Protein AF-A0A4Y7PDM1-F1 (afdb_monomer_lite)

InterPro domains:
  IPR001499 GPCR fungal pheromone mating factor, STE3 [PF02076] (1-68)
  IPR001499 GPCR fungal pheromone mating factor, STE3 [PR00899] (10-25)
  IPR001499 GPCR fungal pheromone mating factor, STE3 [PR00899] (42-58)
  IPR001499 GPCR fungal pheromone mating factor, STE3 [PR00899] (58-68)
  IPR001499 GPCR fungal pheromone mating factor, STE3 [PTHR28097] (1-66)

Radius of gyration: 16.31 Å; chains: 1; bounding box: 42×18×41 Å

Foldseek 3Di:
DVLVVQQVVLVVVLVVLVVVVCVVCVVHPDCPDPPSVVVSVVSVVVSVPSNVVSVVVVVVVVCVVVVD

Secondary structure (DSSP, 8-state):
-HHHHHHHHHHHHHHHHHHHHHHHTTT--S-S-HHHHHHHHHHHHHHHHHHHHHHHHHHHHHHHHHT-

Sequence (68 aa):
NTGIILYSLWVSIACLNQFINSVIWHNNALNSAPVWCDISTRLIVGISVAIPASSLCIVRRLYHICSM

pLDDT: mean 87.82, std 9.47, range [59.28, 95.38]

Organism: NCBI:txid50990

Structure (mmCIF, N/CA/C/O backbone):
data_AF-A0A4Y7PDM1-F1
#
_entry.id   AF-A0A4Y7PDM1-F1
#
loop_
_atom_site.group_PDB
_atom_site.id
_atom_site.type_symbol
_atom_site.label_atom_id
_atom_site.label_alt_id
_atom_site.label_comp_id
_atom_site.label_asym_id
_atom_site.label_entity_id
_atom_site.label_seq_id
_atom_site.pdbx_PDB_ins_code
_atom_site.Cartn_x
_atom_site.Cartn_y
_atom_site.Cartn_z
_atom_site.occupancy
_atom_site.B_iso_or_equiv
_atom_site.auth_seq_id
_atom_site.auth_comp_id
_atom_site.auth_asym_id
_atom_site.auth_atom_id
_atom_site.pdbx_PDB_model_num
ATOM 1 N N . ASN A 1 1 ? -13.343 -8.100 9.757 1.00 77.06 1 ASN A N 1
ATOM 2 C CA . ASN A 1 1 ? -11.932 -8.519 9.604 1.00 77.06 1 ASN A CA 1
ATOM 3 C C . ASN A 1 1 ? -11.162 -7.504 8.749 1.00 77.06 1 ASN A C 1
ATOM 5 O O . ASN A 1 1 ? -10.386 -7.870 7.886 1.00 77.06 1 ASN A O 1
ATOM 9 N N . THR A 1 2 ? -11.408 -6.206 8.939 1.00 85.50 2 THR A N 1
ATOM 10 C CA . THR A 1 2 ? -10.932 -5.191 7.985 1.00 85.50 2 THR A CA 1
ATOM 11 C C . THR A 1 2 ? -9.508 -4.742 8.304 1.00 85.50 2 THR A C 1
ATOM 13 O O . THR A 1 2 ? -8.698 -4.611 7.398 1.00 85.50 2 THR A O 1
ATOM 16 N N . GLY A 1 3 ? -9.165 -4.600 9.592 1.00 88.00 3 GLY A N 1
ATOM 17 C CA . GLY A 1 3 ? -7.823 -4.179 10.018 1.00 88.00 3 GLY A CA 1
ATOM 18 C C . GLY A 1 3 ? -6.706 -5.132 9.581 1.00 88.00 3 GLY A C 1
ATOM 19 O O . GLY A 1 3 ? -5.651 -4.671 9.170 1.00 88.00 3 GLY A O 1
ATOM 20 N N . ILE A 1 4 ? -6.950 -6.447 9.596 1.00 91.50 4 ILE A N 1
ATOM 21 C CA . ILE A 1 4 ? -5.956 -7.456 9.191 1.00 91.50 4 ILE A CA 1
ATOM 22 C C . ILE A 1 4 ? -5.747 -7.444 7.673 1.00 91.50 4 ILE A C 1
ATOM 24 O O . ILE A 1 4 ? -4.608 -7.503 7.226 1.00 91.50 4 ILE A O 1
ATOM 28 N N . ILE A 1 5 ? -6.824 -7.317 6.887 1.00 92.88 5 ILE A N 1
ATOM 29 C CA . ILE A 1 5 ? -6.744 -7.232 5.419 1.00 92.88 5 ILE A CA 1
ATOM 30 C C . ILE A 1 5 ? -5.991 -5.967 4.999 1.00 92.88 5 ILE A C 1
ATOM 32 O O . ILE A 1 5 ? -5.114 -6.022 4.146 1.00 92.88 5 ILE A O 1
ATOM 36 N N . LEU A 1 6 ? -6.299 -4.824 5.618 1.00 92.31 6 LEU A N 1
ATOM 37 C CA . LEU A 1 6 ? -5.571 -3.583 5.358 1.00 92.31 6 LEU A CA 1
ATOM 38 C C . LEU A 1 6 ? -4.093 -3.731 5.737 1.00 92.31 6 LEU A C 1
ATOM 40 O O . LEU A 1 6 ? -3.224 -3.375 4.946 1.00 92.31 6 LEU A O 1
ATOM 44 N N . TYR A 1 7 ? -3.805 -4.314 6.901 1.00 94.00 7 TYR A N 1
ATOM 45 C CA . TYR A 1 7 ? -2.436 -4.545 7.351 1.00 94.00 7 TYR A CA 1
ATOM 46 C C . TYR A 1 7 ? -1.642 -5.425 6.375 1.00 94.00 7 TYR A C 1
ATOM 48 O O . TYR A 1 7 ? -0.544 -5.042 5.975 1.00 94.00 7 TYR A O 1
ATOM 56 N N . SER A 1 8 ? -2.191 -6.566 5.945 1.00 94.06 8 SER A N 1
ATOM 57 C CA . SER A 1 8 ? -1.497 -7.465 5.018 1.00 94.06 8 SER A CA 1
ATOM 58 C C . SER A 1 8 ? -1.264 -6.818 3.654 1.00 94.06 8 SER A C 1
ATOM 60 O O . SER A 1 8 ? -0.156 -6.914 3.135 1.00 94.06 8 SER A O 1
ATOM 62 N N . LEU A 1 9 ? -2.250 -6.097 3.110 1.00 94.81 9 LEU A N 1
ATOM 63 C CA . LEU A 1 9 ? -2.108 -5.375 1.842 1.00 94.81 9 LEU A CA 1
ATOM 64 C C . LEU A 1 9 ? -0.994 -4.322 1.905 1.00 94.81 9 LEU A C 1
ATOM 66 O O . LEU A 1 9 ? -0.128 -4.291 1.031 1.00 94.81 9 LEU A O 1
ATOM 70 N N . TRP A 1 10 ? -0.978 -3.489 2.950 1.00 94.00 10 TRP A N 1
ATOM 71 C CA . TRP A 1 10 ? 0.043 -2.448 3.108 1.00 94.00 10 TRP A CA 1
ATOM 72 C C . TRP A 1 10 ? 1.444 -3.028 3.309 1.00 94.00 10 TRP A C 1
ATOM 74 O O . TRP A 1 10 ? 2.405 -2.514 2.732 1.00 94.00 10 TRP A O 1
ATOM 84 N N . VAL A 1 11 ? 1.566 -4.125 4.059 1.00 94.88 11 VAL A N 1
ATOM 85 C CA . VAL A 1 11 ? 2.838 -4.842 4.226 1.00 94.88 11 VAL A CA 1
ATOM 86 C C . VAL A 1 11 ? 3.303 -5.462 2.906 1.00 94.88 11 VAL A C 1
ATOM 88 O O . VAL A 1 11 ? 4.472 -5.322 2.554 1.00 94.88 11 VAL A O 1
ATOM 91 N N . SER A 1 12 ? 2.411 -6.079 2.124 1.00 95.31 12 SER A N 1
ATOM 92 C CA . SER A 1 12 ? 2.768 -6.628 0.809 1.00 95.31 12 SER A CA 1
ATOM 93 C C . SER A 1 12 ? 3.281 -5.551 -0.150 1.00 95.31 12 SER A C 1
ATOM 95 O O . SER A 1 12 ? 4.277 -5.774 -0.838 1.00 95.31 12 SER A O 1
ATOM 97 N N . ILE A 1 13 ? 2.660 -4.366 -0.160 1.00 94.81 13 ILE A N 1
ATOM 98 C CA . ILE A 1 13 ? 3.115 -3.220 -0.966 1.00 94.81 13 ILE A CA 1
ATOM 99 C C . ILE A 1 13 ? 4.507 -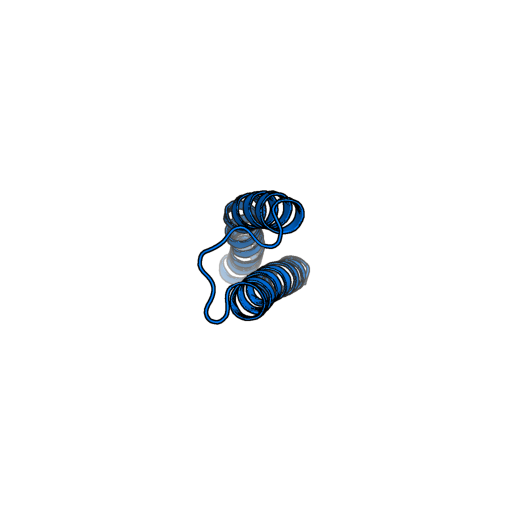2.753 -0.513 1.00 94.81 13 ILE A C 1
ATOM 101 O O . ILE A 1 13 ? 5.364 -2.469 -1.353 1.00 94.81 13 ILE A O 1
ATOM 105 N N . ALA A 1 14 ? 4.762 -2.715 0.798 1.00 94.25 14 ALA A N 1
ATOM 106 C CA . ALA A 1 14 ? 6.067 -2.354 1.347 1.00 94.25 14 ALA A CA 1
ATOM 107 C C . ALA A 1 14 ? 7.169 -3.340 0.926 1.00 94.25 14 ALA A C 1
ATOM 109 O O . ALA A 1 14 ? 8.235 -2.925 0.466 1.00 94.25 14 ALA A O 1
ATOM 110 N N . CYS A 1 15 ? 6.901 -4.644 1.024 1.00 94.12 15 CYS A N 1
ATOM 111 C CA . CYS A 1 15 ? 7.833 -5.684 0.589 1.00 94.12 15 CYS A CA 1
ATOM 112 C C . CYS A 1 15 ? 8.092 -5.630 -0.921 1.00 94.12 15 CYS A C 1
ATOM 114 O O . CYS A 1 15 ? 9.239 -5.765 -1.345 1.00 94.12 15 CYS A O 1
ATOM 116 N N . LEU A 1 16 ? 7.057 -5.387 -1.732 1.00 94.44 16 LEU A N 1
ATOM 117 C CA . LEU A 1 16 ? 7.204 -5.240 -3.180 1.00 94.44 16 LEU A CA 1
ATOM 118 C C . LEU A 1 16 ? 8.085 -4.037 -3.539 1.00 94.44 16 LEU A C 1
ATOM 120 O O . LEU A 1 16 ? 8.944 -4.140 -4.411 1.00 94.44 16 LEU A O 1
ATOM 124 N N . ASN A 1 17 ? 7.911 -2.912 -2.844 1.00 91.88 17 ASN A N 1
ATOM 125 C CA . ASN A 1 17 ? 8.748 -1.731 -3.031 1.00 91.88 17 ASN A CA 1
ATOM 126 C C . ASN A 1 17 ? 10.232 -2.052 -2.772 1.00 91.88 17 ASN A C 1
ATOM 128 O O . ASN A 1 17 ? 11.078 -1.787 -3.628 1.00 91.88 17 ASN A O 1
ATOM 132 N N . GLN A 1 18 ? 10.534 -2.698 -1.641 1.00 90.88 18 GLN A N 1
ATOM 133 C CA . GLN A 1 18 ? 11.897 -3.114 -1.298 1.00 90.88 18 GLN A CA 1
ATOM 1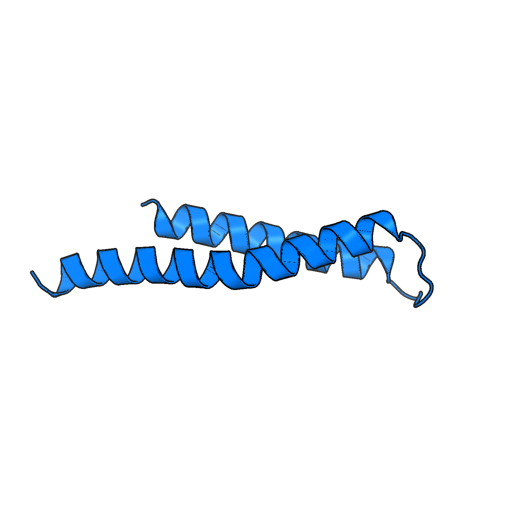34 C C . GLN A 1 18 ? 12.476 -4.112 -2.308 1.00 90.88 18 GLN A C 1
ATOM 136 O O . GLN A 1 18 ? 13.641 -3.996 -2.685 1.00 90.88 18 GLN A O 1
ATOM 141 N N . PHE A 1 19 ? 11.660 -5.052 -2.794 1.00 91.06 19 PHE A N 1
ATOM 142 C CA . PHE A 1 19 ? 12.065 -5.999 -3.831 1.00 91.06 19 PHE A CA 1
ATOM 143 C C . PHE A 1 19 ? 12.480 -5.278 -5.116 1.00 91.06 19 PHE A C 1
ATOM 145 O O . PHE A 1 19 ? 13.583 -5.489 -5.616 1.00 91.06 19 PHE A O 1
ATOM 152 N N . ILE A 1 20 ? 11.640 -4.372 -5.618 1.00 89.44 20 ILE A N 1
ATOM 153 C CA . ILE A 1 20 ? 11.930 -3.629 -6.848 1.00 89.44 20 ILE A CA 1
ATOM 154 C C . ILE A 1 20 ? 13.164 -2.738 -6.662 1.00 89.44 20 ILE A C 1
ATOM 156 O O . ILE A 1 20 ? 14.018 -2.682 -7.546 1.00 89.44 20 ILE A O 1
ATOM 160 N N . ASN A 1 21 ? 13.308 -2.102 -5.496 1.00 87.56 21 ASN A N 1
ATOM 161 C CA . ASN A 1 21 ? 14.505 -1.334 -5.168 1.00 87.56 21 ASN A CA 1
ATOM 162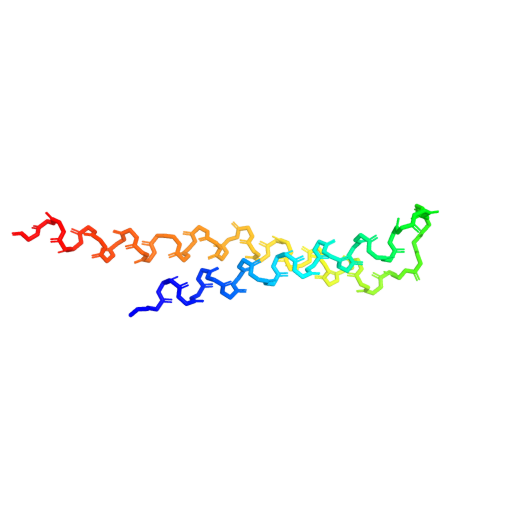 C C . ASN A 1 21 ? 15.768 -2.210 -5.212 1.00 87.56 21 ASN A C 1
ATOM 164 O O . ASN A 1 21 ? 16.764 -1.820 -5.813 1.00 87.56 21 ASN A O 1
ATOM 168 N N . SER A 1 22 ? 15.713 -3.420 -4.648 1.00 87.00 22 SER A N 1
ATOM 169 C CA . SER A 1 22 ? 16.840 -4.355 -4.684 1.00 87.00 22 SER A CA 1
ATOM 170 C C . SER A 1 22 ? 17.170 -4.854 -6.093 1.00 87.00 22 SER A C 1
ATOM 172 O O . SER A 1 22 ? 18.334 -5.152 -6.342 1.00 87.00 22 SER A O 1
ATOM 174 N N . VAL A 1 23 ? 16.181 -4.978 -6.987 1.00 87.25 23 VAL A N 1
ATOM 175 C CA . VAL A 1 23 ? 16.387 -5.394 -8.386 1.00 87.25 23 VAL A CA 1
ATOM 176 C C . VAL A 1 23 ? 17.011 -4.266 -9.209 1.00 87.25 23 VAL A C 1
ATOM 178 O O . VAL A 1 23 ? 17.983 -4.498 -9.920 1.00 87.25 23 VAL A O 1
ATOM 181 N N . ILE A 1 24 ? 16.480 -3.043 -9.111 1.00 83.00 24 ILE A N 1
ATOM 182 C CA . ILE A 1 24 ? 16.927 -1.912 -9.942 1.00 83.00 24 ILE A CA 1
ATOM 183 C C . ILE A 1 24 ? 18.300 -1.389 -9.491 1.00 83.00 24 ILE A C 1
ATOM 185 O O . ILE A 1 24 ? 19.137 -1.070 -10.332 1.00 83.00 24 ILE A O 1
ATOM 189 N N . TRP A 1 25 ? 18.549 -1.320 -8.179 1.00 81.31 25 TRP A N 1
ATOM 190 C CA . TRP A 1 25 ? 19.828 -0.861 -7.617 1.00 81.31 25 TRP A CA 1
ATOM 191 C C . TRP A 1 25 ? 20.813 -2.010 -7.365 1.00 81.31 25 TRP A C 1
ATOM 193 O O . TRP A 1 25 ? 21.814 -1.837 -6.664 1.00 81.31 25 TRP A O 1
ATOM 203 N N . HIS A 1 26 ? 20.573 -3.189 -7.948 1.00 76.31 26 HIS A N 1
ATOM 204 C CA . HIS A 1 26 ? 21.536 -4.280 -7.886 1.00 76.31 26 HIS A CA 1
ATOM 205 C C . HIS A 1 26 ? 22.823 -3.864 -8.609 1.00 76.31 26 HIS A C 1
ATOM 207 O O . HIS A 1 26 ? 22.841 -3.696 -9.827 1.00 76.31 26 HIS A O 1
ATOM 213 N N . ASN A 1 27 ? 23.907 -3.695 -7.848 1.00 69.44 27 ASN A N 1
ATOM 214 C CA . ASN A 1 27 ? 25.237 -3.346 -8.352 1.00 69.44 27 ASN A CA 1
ATOM 215 C C . ASN A 1 27 ? 25.355 -1.961 -9.026 1.00 69.44 27 ASN A C 1
ATOM 217 O O . ASN A 1 27 ? 26.309 -1.720 -9.766 1.00 69.44 27 ASN A O 1
ATOM 221 N N . ASN A 1 28 ? 24.415 -1.038 -8.787 1.00 64.62 28 ASN A N 1
ATOM 222 C CA . ASN A 1 28 ? 24.489 0.309 -9.351 1.00 64.62 28 ASN A CA 1
ATOM 223 C C . ASN A 1 28 ? 23.905 1.359 -8.390 1.00 64.62 28 ASN A C 1
ATOM 225 O O . ASN A 1 28 ? 22.741 1.282 -8.011 1.00 64.62 28 ASN A O 1
ATOM 229 N N . ALA A 1 29 ? 24.716 2.349 -8.002 1.00 66.44 29 ALA A N 1
ATOM 230 C CA . ALA A 1 29 ? 24.300 3.493 -7.175 1.00 66.44 29 ALA A CA 1
ATOM 231 C C . ALA A 1 29 ? 23.865 4.708 -8.018 1.00 66.44 29 ALA A C 1
ATOM 233 O O . ALA A 1 29 ? 23.520 5.760 -7.481 1.00 66.44 29 ALA A O 1
ATOM 234 N N . LEU A 1 30 ? 23.904 4.572 -9.347 1.00 63.44 30 LEU A N 1
ATOM 235 C CA . LEU A 1 30 ? 23.470 5.602 -10.280 1.00 63.44 30 LEU A CA 1
ATOM 236 C C . LEU A 1 30 ? 21.939 5.619 -10.375 1.00 63.44 30 LEU A C 1
ATOM 238 O O . LEU A 1 30 ? 21.276 4.585 -10.296 1.00 63.44 30 LEU A O 1
ATOM 242 N N . ASN A 1 31 ? 21.377 6.816 -10.531 1.00 64.75 31 ASN A N 1
ATOM 243 C CA . ASN A 1 31 ? 19.942 7.095 -10.601 1.00 64.75 31 ASN A CA 1
ATOM 244 C C . ASN A 1 31 ? 19.321 6.607 -11.926 1.00 64.75 31 ASN A C 1
ATOM 246 O O . ASN A 1 31 ? 18.824 7.390 -12.728 1.00 64.75 31 ASN A O 1
ATOM 250 N N . SER A 1 32 ? 19.317 5.288 -12.135 1.00 66.06 32 SER A N 1
ATOM 251 C CA . SER A 1 32 ? 18.830 4.632 -13.356 1.00 66.06 32 SER A CA 1
ATOM 252 C C . SER A 1 32 ? 17.341 4.879 -13.637 1.00 66.06 32 SER A C 1
ATOM 254 O O . SER A 1 32 ? 16.919 4.809 -14.787 1.00 66.06 32 SER A O 1
ATOM 256 N N . ALA A 1 33 ? 16.532 5.169 -12.608 1.00 69.81 33 ALA A N 1
ATOM 257 C CA . ALA A 1 33 ? 15.092 5.389 -12.744 1.00 69.81 33 ALA A CA 1
ATOM 258 C C . ALA A 1 33 ? 14.574 6.468 -11.764 1.00 69.81 33 ALA A C 1
ATOM 260 O O . ALA A 1 33 ? 14.073 6.123 -10.688 1.00 69.81 33 ALA A O 1
ATOM 261 N N . PRO A 1 34 ? 14.646 7.770 -12.112 1.00 73.12 34 PRO A N 1
ATOM 262 C CA . PRO A 1 34 ? 14.167 8.848 -11.240 1.00 73.12 34 PRO A CA 1
ATOM 263 C C . PRO A 1 34 ? 12.668 8.716 -10.922 1.00 73.12 34 PRO A C 1
ATOM 265 O O . PRO A 1 34 ? 12.280 8.792 -9.761 1.00 73.12 34 PRO A O 1
ATOM 268 N N . VAL A 1 35 ? 11.845 8.360 -11.919 1.00 81.94 35 VAL A N 1
ATOM 269 C CA . VAL A 1 35 ? 10.386 8.190 -11.761 1.00 81.94 35 VAL A CA 1
ATOM 270 C C . VAL A 1 35 ? 10.030 7.131 -10.707 1.00 81.94 35 VAL A C 1
ATOM 272 O O . VAL A 1 35 ? 9.077 7.303 -9.949 1.00 81.94 35 VAL A O 1
ATOM 275 N N . TRP A 1 36 ? 10.800 6.041 -10.619 1.00 85.25 36 TRP A N 1
ATOM 276 C CA . TRP A 1 36 ? 10.567 5.005 -9.608 1.00 85.25 36 TRP A CA 1
ATOM 277 C C . TRP A 1 36 ? 10.919 5.489 -8.197 1.00 85.25 36 TRP A C 1
ATOM 279 O O . TRP A 1 36 ? 10.203 5.191 -7.241 1.00 85.25 36 TRP A O 1
ATOM 289 N N . CYS A 1 37 ? 11.997 6.263 -8.062 1.00 84.81 37 CYS A N 1
ATOM 290 C CA . CYS A 1 37 ? 12.453 6.790 -6.778 1.00 84.81 37 CYS A CA 1
ATOM 291 C C . CYS A 1 37 ? 11.424 7.755 -6.153 1.00 84.81 37 CYS A C 1
ATOM 293 O O . CYS A 1 37 ? 11.165 7.693 -4.945 1.00 84.81 37 CYS A O 1
ATOM 295 N N . ASP A 1 38 ? 10.773 8.583 -6.979 1.00 87.25 38 ASP A N 1
ATOM 296 C CA . ASP A 1 38 ? 9.687 9.478 -6.557 1.00 87.25 38 ASP A CA 1
ATOM 297 C C . ASP A 1 38 ? 8.448 8.713 -6.063 1.00 87.25 38 ASP A C 1
ATOM 299 O O . ASP A 1 38 ? 7.887 9.025 -5.006 1.00 87.25 38 ASP A O 1
ATOM 303 N N . ILE A 1 39 ? 8.021 7.684 -6.804 1.00 88.62 39 ILE A N 1
ATOM 304 C CA . ILE A 1 39 ? 6.886 6.825 -6.424 1.00 88.62 39 ILE A CA 1
ATOM 305 C C . ILE A 1 39 ? 7.210 6.073 -5.132 1.00 88.62 39 ILE A C 1
ATOM 307 O O . ILE A 1 39 ? 6.389 6.029 -4.211 1.00 88.62 39 ILE A O 1
ATOM 311 N N . SER A 1 40 ? 8.418 5.516 -5.045 1.00 90.31 40 SER A N 1
ATOM 312 C CA . SER A 1 40 ? 8.867 4.749 -3.891 1.00 90.31 40 SER A CA 1
ATOM 313 C C . SER A 1 40 ? 8.864 5.588 -2.614 1.00 90.31 40 SER A C 1
ATOM 315 O O . SER A 1 40 ? 8.284 5.173 -1.611 1.00 90.31 40 SER A O 1
ATOM 317 N N . THR A 1 41 ? 9.403 6.808 -2.672 1.00 91.25 41 THR A N 1
ATOM 318 C CA . THR A 1 41 ? 9.398 7.748 -1.540 1.00 91.25 41 THR A CA 1
ATOM 319 C C . THR A 1 41 ? 7.980 8.022 -1.040 1.00 91.25 41 THR A C 1
ATOM 321 O O . THR A 1 41 ? 7.712 7.932 0.159 1.00 91.25 41 THR A O 1
ATOM 324 N N . ARG A 1 42 ? 7.037 8.299 -1.950 1.00 92.75 42 ARG A N 1
ATOM 325 C CA . ARG A 1 42 ? 5.633 8.558 -1.584 1.00 92.75 42 ARG A CA 1
ATOM 326 C C . ARG A 1 42 ? 4.972 7.334 -0.955 1.00 92.75 42 ARG A C 1
ATOM 328 O O . ARG A 1 42 ? 4.240 7.474 0.025 1.00 92.75 42 ARG A O 1
ATOM 335 N N . LEU A 1 43 ? 5.251 6.143 -1.486 1.00 93.44 43 LEU A N 1
ATOM 336 C CA . LEU A 1 43 ? 4.761 4.888 -0.918 1.00 93.44 43 LEU A CA 1
ATOM 337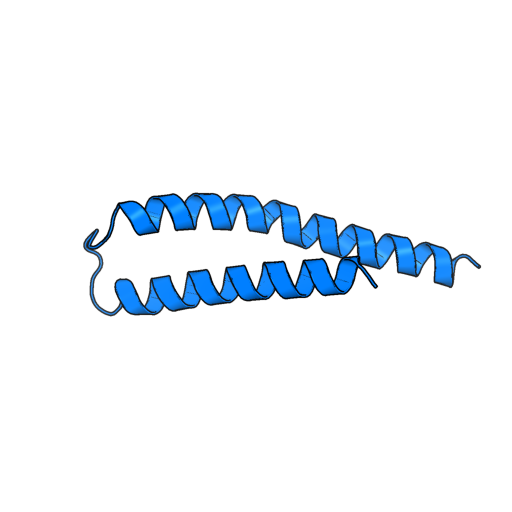 C C . LEU A 1 43 ? 5.301 4.666 0.496 1.00 93.44 43 LEU A C 1
ATOM 339 O O . LEU A 1 43 ? 4.515 4.357 1.385 1.00 93.44 43 LEU A O 1
ATOM 343 N N . ILE A 1 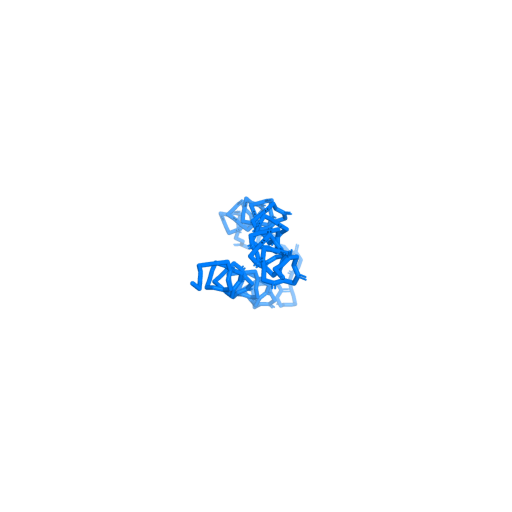44 ? 6.598 4.871 0.734 1.00 93.19 44 ILE A N 1
ATOM 344 C CA . ILE A 1 44 ? 7.224 4.686 2.055 1.00 93.19 44 ILE A CA 1
ATOM 345 C C . ILE A 1 44 ? 6.602 5.624 3.098 1.00 93.19 44 ILE A C 1
ATOM 347 O O . ILE A 1 44 ? 6.266 5.190 4.205 1.00 93.19 44 ILE A O 1
ATOM 351 N N . VAL A 1 45 ? 6.376 6.891 2.737 1.00 94.81 45 VAL A N 1
ATOM 352 C CA . VAL A 1 45 ? 5.688 7.855 3.611 1.00 94.81 45 VAL A CA 1
ATOM 353 C C . VAL A 1 45 ? 4.255 7.397 3.913 1.00 94.81 45 VAL A C 1
ATOM 355 O O . VAL A 1 45 ? 3.841 7.408 5.072 1.00 94.81 45 VAL A O 1
ATOM 358 N N . GLY A 1 46 ? 3.511 6.925 2.907 1.00 93.62 46 GLY A N 1
ATOM 359 C CA . GLY A 1 46 ? 2.157 6.393 3.096 1.00 93.62 46 GLY A CA 1
ATOM 360 C C . GLY A 1 46 ? 2.113 5.149 3.992 1.00 93.62 46 GLY A C 1
ATOM 361 O O . GLY A 1 46 ? 1.298 5.071 4.912 1.00 93.62 46 GLY A O 1
ATOM 362 N N . ILE A 1 47 ? 3.031 4.204 3.780 1.00 95.06 47 ILE A N 1
ATOM 363 C CA . ILE A 1 47 ? 3.157 2.960 4.556 1.00 95.06 47 ILE A CA 1
ATOM 364 C C . ILE A 1 47 ? 3.440 3.258 6.035 1.00 95.06 47 ILE A C 1
ATOM 366 O O . ILE A 1 47 ? 2.858 2.615 6.912 1.00 95.06 47 ILE A O 1
ATOM 370 N N . SER A 1 48 ? 4.269 4.270 6.311 1.00 94.75 48 SER A N 1
ATOM 371 C CA . SER A 1 48 ? 4.640 4.687 7.672 1.00 94.75 48 SER A CA 1
ATOM 372 C C . SER A 1 48 ? 3.434 5.108 8.518 1.00 94.75 48 SER A C 1
ATOM 374 O O . SER A 1 48 ? 3.470 4.994 9.740 1.00 94.75 48 SER A O 1
ATOM 376 N N . VAL A 1 49 ? 2.345 5.550 7.880 1.00 95.38 49 VAL A N 1
ATOM 377 C CA . VAL A 1 49 ? 1.084 5.914 8.545 1.00 95.38 49 VAL A CA 1
ATOM 378 C C . VAL A 1 49 ? 0.045 4.791 8.437 1.00 95.38 49 VAL A C 1
ATOM 380 O O . VAL A 1 49 ? -0.690 4.522 9.388 1.00 95.38 49 VAL A O 1
ATOM 383 N N . ALA A 1 50 ? -0.010 4.090 7.305 1.00 93.12 50 ALA A N 1
ATOM 384 C CA . ALA A 1 50 ? -1.021 3.071 7.038 1.00 93.12 50 ALA A CA 1
ATOM 385 C C . ALA A 1 50 ? -0.872 1.804 7.902 1.00 93.12 50 ALA A C 1
ATOM 387 O O . ALA A 1 50 ? -1.878 1.248 8.361 1.00 93.12 50 ALA A O 1
ATOM 388 N N . ILE A 1 51 ? 0.363 1.359 8.161 1.00 94.19 51 ILE A N 1
ATOM 389 C CA . ILE A 1 51 ? 0.646 0.201 9.024 1.00 94.19 51 ILE A CA 1
ATOM 390 C C . ILE A 1 51 ? 0.187 0.451 10.472 1.00 94.19 51 ILE A C 1
ATOM 392 O O . ILE A 1 51 ? -0.607 -0.354 10.975 1.00 94.19 51 ILE A O 1
ATOM 396 N N . PRO A 1 52 ? 0.610 1.534 11.162 1.00 95.00 52 PRO A N 1
ATOM 397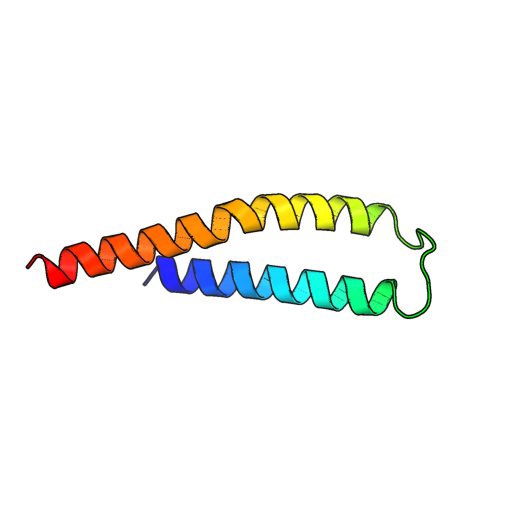 C CA . PRO A 1 52 ? 0.151 1.788 12.525 1.00 95.00 52 PRO A CA 1
ATOM 398 C C . PRO A 1 52 ? -1.353 2.068 12.581 1.00 95.00 52 PRO A C 1
ATOM 400 O O . PRO A 1 52 ? -2.009 1.582 13.498 1.00 95.00 52 PRO A O 1
ATOM 403 N N . ALA A 1 53 ? -1.937 2.749 11.587 1.00 93.88 53 ALA A N 1
ATOM 404 C CA . ALA A 1 53 ? -3.388 2.936 11.518 1.00 93.88 53 ALA A CA 1
ATOM 405 C C . ALA A 1 53 ? -4.144 1.595 11.445 1.00 93.88 53 ALA A C 1
ATOM 407 O O . ALA A 1 53 ? -5.102 1.375 12.188 1.00 93.88 53 ALA A O 1
ATOM 408 N N . SER A 1 54 ? -3.676 0.661 10.611 1.00 93.56 54 SER A N 1
ATOM 409 C CA . SER A 1 54 ? -4.260 -0.683 10.506 1.00 93.56 54 SER A CA 1
ATOM 410 C C . SER A 1 54 ? -4.083 -1.480 11.804 1.00 93.56 54 SER A C 1
ATOM 412 O O . SER A 1 54 ? -5.026 -2.130 12.259 1.00 93.56 54 SER A O 1
ATOM 414 N N . SER A 1 55 ? -2.914 -1.372 12.447 1.00 93.94 55 SER A N 1
ATOM 415 C CA . SER A 1 55 ? -2.641 -1.975 13.759 1.00 93.94 55 SER A CA 1
ATOM 416 C C . SER A 1 55 ? -3.596 -1.452 14.837 1.00 93.94 55 SER A C 1
ATOM 418 O O . SER A 1 55 ? -4.216 -2.240 15.552 1.00 93.94 55 SER A O 1
ATOM 420 N N . LEU A 1 56 ? -3.829 -0.136 14.889 1.00 94.56 56 LEU A N 1
ATOM 421 C CA . LEU A 1 56 ? -4.808 0.466 15.795 1.00 94.56 56 LEU A CA 1
ATOM 422 C C . LEU A 1 56 ? -6.214 -0.098 15.563 1.00 94.56 56 LEU A C 1
ATOM 424 O O . LEU A 1 56 ? -6.897 -0.419 16.532 1.00 94.56 56 LEU A O 1
ATOM 428 N N . CYS A 1 57 ? -6.651 -0.283 14.313 1.00 93.25 57 CYS A N 1
ATOM 429 C CA . CYS A 1 57 ? -7.946 -0.910 14.024 1.00 93.25 57 CYS A CA 1
ATOM 430 C C . CYS A 1 57 ? -8.044 -2.345 14.570 1.00 93.25 57 CYS A C 1
ATOM 432 O O . CYS A 1 57 ? -9.106 -2.749 15.054 1.00 93.25 57 CYS A O 1
ATOM 434 N N . ILE A 1 58 ? -6.953 -3.114 14.503 1.00 94.19 58 ILE A N 1
ATOM 435 C CA . ILE A 1 58 ? -6.886 -4.473 15.055 1.00 94.19 58 ILE A CA 1
ATOM 436 C C . ILE A 1 58 ? -6.982 -4.419 16.582 1.00 94.19 58 ILE A C 1
ATOM 438 O O . ILE A 1 58 ? -7.855 -5.073 17.153 1.00 94.19 58 ILE A O 1
ATOM 442 N N . VAL A 1 59 ? -6.152 -3.596 17.231 1.00 94.62 59 VAL A N 1
ATOM 443 C CA . VAL A 1 59 ? -6.118 -3.456 18.696 1.00 94.62 59 VAL A CA 1
ATOM 444 C C . VAL A 1 59 ? -7.445 -2.926 19.236 1.00 94.62 59 VAL A C 1
ATOM 446 O O . VAL A 1 59 ? -7.936 -3.440 20.231 1.00 94.62 59 VAL A O 1
ATOM 449 N N . ARG A 1 60 ? -8.091 -1.969 18.561 1.00 93.06 60 ARG A N 1
ATOM 450 C CA . ARG A 1 60 ? -9.427 -1.459 18.926 1.00 93.06 60 ARG A CA 1
ATOM 451 C C . ARG A 1 60 ? -10.482 -2.562 18.927 1.00 93.06 60 ARG A C 1
ATOM 453 O O . ARG A 1 60 ? -11.297 -2.632 19.843 1.00 93.06 60 ARG A O 1
ATOM 460 N N . ARG A 1 61 ? -10.472 -3.424 17.905 1.00 91.69 61 ARG A N 1
ATOM 461 C CA . ARG A 1 61 ? -11.388 -4.568 17.840 1.00 91.69 61 ARG A CA 1
ATOM 462 C C . ARG A 1 61 ? -11.082 -5.574 18.945 1.00 91.69 61 ARG A C 1
ATOM 464 O O . ARG A 1 61 ? -12.014 -6.083 19.551 1.00 91.69 61 ARG A O 1
ATOM 471 N N . LEU A 1 62 ? -9.804 -5.845 19.197 1.00 91.75 62 LEU A N 1
ATOM 472 C CA . LEU A 1 62 ? -9.377 -6.750 20.262 1.00 91.75 62 LEU A CA 1
ATOM 473 C C . LEU A 1 62 ? -9.782 -6.220 21.641 1.00 91.75 62 LEU A C 1
ATOM 475 O O . LEU A 1 62 ? -10.338 -6.961 22.437 1.00 91.75 62 LEU A O 1
ATOM 479 N N . TYR A 1 63 ? -9.589 -4.924 21.882 1.00 94.00 63 TYR A N 1
ATOM 480 C CA . TYR A 1 63 ? -9.982 -4.251 23.114 1.00 94.00 63 TYR A CA 1
ATOM 481 C C . TYR A 1 63 ? -11.481 -4.388 23.373 1.00 94.00 63 TYR A C 1
ATOM 483 O O . TYR A 1 63 ? -11.878 -4.769 24.467 1.00 94.00 63 TYR A O 1
ATOM 491 N N . HIS A 1 64 ? -12.312 -4.169 22.350 1.00 91.06 64 HIS A N 1
ATOM 492 C CA . HIS A 1 64 ? -13.750 -4.376 22.488 1.00 91.06 64 HIS A CA 1
ATOM 493 C C . HIS A 1 64 ? -14.097 -5.838 22.799 1.00 91.06 64 HIS A C 1
ATOM 495 O O . HIS A 1 64 ? -15.129 -6.044 23.406 1.00 91.06 64 HIS A O 1
ATOM 501 N N . ILE A 1 65 ? -13.287 -6.832 22.400 1.00 93.19 65 ILE A N 1
ATOM 502 C CA . ILE A 1 65 ? -13.494 -8.266 22.701 1.00 93.19 65 ILE A CA 1
ATOM 503 C C . ILE A 1 65 ? -13.027 -8.634 24.111 1.00 93.19 65 ILE A C 1
ATOM 505 O O . ILE A 1 65 ? -13.687 -9.420 24.775 1.00 93.19 65 ILE A O 1
ATOM 509 N N . CYS A 1 66 ? -11.907 -8.083 24.569 1.00 92.56 66 CYS A N 1
ATOM 510 C CA . CYS A 1 66 ? -11.346 -8.391 25.886 1.00 92.56 66 CYS A CA 1
ATOM 511 C C . CYS A 1 66 ? -11.975 -7.584 27.027 1.00 92.56 66 CYS A C 1
ATOM 513 O O . CYS A 1 66 ? -11.840 -7.971 28.180 1.00 92.56 66 CYS A O 1
ATOM 515 N N . SER A 1 67 ? -12.584 -6.436 26.720 1.00 87.06 67 SER A N 1
ATOM 516 C CA . SER A 1 67 ? -13.279 -5.594 27.699 1.00 87.06 67 SER A CA 1
ATOM 517 C C . SER A 1 67 ? -14.750 -5.991 27.898 1.00 87.06 67 SER A C 1
ATOM 519 O O . SER A 1 67 ? -15.442 -5.324 28.668 1.00 87.06 67 SER A O 1
ATOM 521 N N . MET A 1 68 ? -15.222 -7.014 27.177 1.00 59.28 68 MET A N 1
ATOM 522 C CA . MET A 1 68 ? -16.484 -7.717 27.450 1.00 59.28 68 MET A CA 1
ATOM 523 C C . MET A 1 68 ? -16.253 -8.728 28.568 1.00 59.28 68 MET A C 1
ATOM 525 O O . MET A 1 68 ? -17.179 -8.897 29.386 1.00 59.28 68 MET A O 1
#